Protein 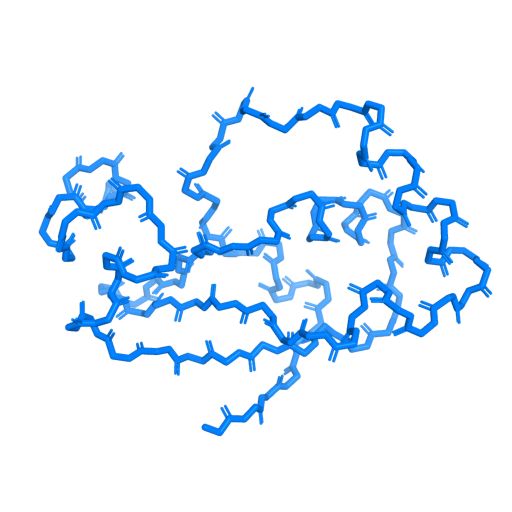AF-A0A1I0RH27-F1 (afdb_monomer)

Foldseek 3Di:
DKDWDFLVRLVQAAELCPPVDDPVLLVVLLVCVVVVNVVLQVDAFEWEDDPNHIYTLDSPSSSSSCNVNVPGDIRIHDYDDQCCSVVRHVDNGPVRSCVRPVD

Mean predicted aligned error: 3.65 Å

Secondary structure (DSSP, 8-state):
-EEEE-HHHHTTSEETTTT---HHHHHHHHHHHHTT-TTTTSSPEEEEEETTEEEE-S-HHHHHHHHHTT--S-EEEEEPPGGGGGGTSS-SSHHHHHHHH--

pLDDT: mean 91.1, std 6.43, range [62.16, 97.38]

Radius of gyration: 13.31 Å; Cα contacts (8 Å, |Δi|>4): 156; chains: 1; bounding box: 31×29×32 Å

Structure (mmCIF, N/CA/C/O backbone):
data_AF-A0A1I0RH27-F1
#
_entry.id   AF-A0A1I0RH27-F1
#
loop_
_atom_site.group_PDB
_atom_site.id
_atom_site.type_symbol
_atom_site.label_atom_id
_atom_site.label_alt_id
_atom_site.label_comp_id
_atom_site.label_asym_id
_atom_site.label_entity_id
_atom_site.label_seq_id
_atom_site.pdbx_PDB_ins_code
_atom_site.Cartn_x
_atom_site.Cartn_y
_atom_site.Cartn_z
_atom_site.occupancy
_atom_site.B_iso_or_equiv
_atom_site.auth_seq_id
_atom_site.auth_comp_id
_atom_site.auth_asym_id
_atom_site.auth_atom_id
_atom_site.pdbx_PDB_model_num
ATOM 1 N N . MET A 1 1 ? -3.789 -14.243 5.840 1.00 80.88 1 MET A N 1
ATOM 2 C CA . MET A 1 1 ? -3.532 -14.816 4.502 1.00 80.88 1 MET A CA 1
ATOM 3 C C . MET A 1 1 ? -3.055 -13.699 3.586 1.00 80.88 1 MET A C 1
ATOM 5 O O . MET A 1 1 ? -3.650 -12.623 3.630 1.00 80.88 1 MET A O 1
ATOM 9 N N . VAL A 1 2 ? -1.970 -13.924 2.841 1.00 91.44 2 VAL A N 1
ATOM 10 C CA . VAL A 1 2 ? -1.494 -12.992 1.805 1.00 91.44 2 VAL A CA 1
ATOM 11 C C . VAL A 1 2 ? -2.354 -13.179 0.556 1.00 91.44 2 VAL A C 1
ATOM 13 O O . VAL A 1 2 ? -2.755 -14.298 0.244 1.00 91.44 2 VAL A O 1
ATOM 16 N N . ARG A 1 3 ? -2.699 -12.077 -0.100 1.00 94.94 3 ARG A N 1
ATOM 17 C CA . ARG A 1 3 ? -3.505 -11.998 -1.319 1.00 94.94 3 ARG A CA 1
ATOM 18 C C . ARG A 1 3 ? -2.773 -11.117 -2.323 1.00 94.94 3 ARG A C 1
ATOM 20 O O . ARG A 1 3 ? -1.871 -10.380 -1.943 1.00 94.94 3 ARG A O 1
ATOM 27 N N . GLU A 1 4 ? -3.198 -11.153 -3.574 1.00 95.81 4 GLU A N 1
ATOM 28 C CA . GLU A 1 4 ? -2.635 -10.319 -4.633 1.00 95.81 4 GLU A CA 1
ATOM 29 C C . GLU A 1 4 ? -3.674 -9.327 -5.144 1.00 95.81 4 GLU A C 1
ATOM 31 O O . GLU A 1 4 ? -4.871 -9.629 -5.190 1.00 95.81 4 GLU A O 1
ATOM 36 N N . ALA A 1 5 ? -3.215 -8.125 -5.476 1.00 95.12 5 ALA A N 1
ATOM 37 C CA . ALA A 1 5 ? -4.011 -7.076 -6.087 1.00 95.12 5 ALA A CA 1
ATOM 38 C C . ALA A 1 5 ? -3.323 -6.563 -7.349 1.00 95.12 5 ALA A C 1
ATOM 40 O O . ALA A 1 5 ? -2.099 -6.471 -7.409 1.00 95.12 5 ALA A O 1
ATOM 41 N N . THR A 1 6 ? -4.119 -6.166 -8.332 1.00 95.12 6 THR A N 1
ATOM 42 C CA . THR A 1 6 ? -3.623 -5.373 -9.461 1.00 95.12 6 THR A CA 1
ATOM 43 C C . THR A 1 6 ? -3.363 -3.932 -9.024 1.00 95.12 6 THR A C 1
ATOM 45 O O . THR A 1 6 ? -3.964 -3.446 -8.059 1.00 95.12 6 THR A O 1
ATOM 48 N N . VAL A 1 7 ? -2.546 -3.196 -9.781 1.00 92.88 7 VAL A N 1
ATOM 49 C CA . VAL A 1 7 ? -2.402 -1.740 -9.599 1.00 92.88 7 VAL A CA 1
ATOM 50 C C . VAL A 1 7 ? -3.748 -1.024 -9.717 1.00 92.88 7 VAL A C 1
ATOM 52 O O . VAL A 1 7 ? -4.029 -0.125 -8.931 1.00 92.88 7 VAL A O 1
ATOM 55 N N . GLY A 1 8 ? -4.625 -1.461 -10.627 1.00 92.88 8 GLY A N 1
ATOM 56 C CA . GLY A 1 8 ? -5.975 -0.904 -10.760 1.00 92.88 8 GLY A CA 1
ATOM 57 C C . GLY A 1 8 ? -6.814 -1.049 -9.485 1.00 92.88 8 GLY A C 1
ATOM 58 O O . GLY A 1 8 ? -7.529 -0.126 -9.108 1.00 92.88 8 GLY A O 1
ATOM 59 N N . GLN A 1 9 ? -6.690 -2.175 -8.776 1.00 93.56 9 GLN A N 1
ATOM 60 C CA . GLN A 1 9 ? -7.324 -2.354 -7.468 1.00 93.56 9 GLN A CA 1
ATOM 61 C C . GLN A 1 9 ? -6.648 -1.506 -6.388 1.00 93.56 9 GLN A C 1
ATOM 63 O O . GLN A 1 9 ? -7.349 -0.839 -5.630 1.00 93.56 9 GLN A O 1
ATOM 68 N N . ALA A 1 10 ? -5.313 -1.509 -6.332 1.00 93.38 10 ALA A N 1
ATOM 69 C CA . ALA A 1 10 ? -4.546 -0.776 -5.326 1.00 93.38 10 ALA A CA 1
ATOM 70 C C . ALA A 1 10 ? -4.726 0.747 -5.427 1.00 93.38 10 ALA A C 1
ATOM 72 O O . ALA A 1 10 ? -4.745 1.429 -4.408 1.00 93.38 10 ALA A O 1
ATOM 73 N N . LYS A 1 11 ? -4.953 1.272 -6.637 1.00 92.56 11 LYS A N 1
ATOM 74 C CA . LYS A 1 11 ? -5.260 2.687 -6.894 1.00 92.56 11 LYS A CA 1
ATOM 75 C C . LYS A 1 11 ? -6.547 3.163 -6.210 1.00 92.56 11 LYS A C 1
ATOM 77 O O . LYS A 1 11 ? -6.689 4.350 -5.948 1.00 92.56 11 LYS A O 1
ATOM 82 N N . ASN A 1 12 ? -7.474 2.251 -5.916 1.00 93.94 12 ASN A N 1
ATOM 83 C CA . ASN A 1 12 ? -8.720 2.567 -5.213 1.00 93.94 12 ASN A CA 1
ATOM 84 C C . ASN A 1 12 ? -8.594 2.441 -3.685 1.00 93.94 12 ASN A C 1
ATOM 86 O O . ASN A 1 12 ? -9.589 2.580 -2.974 1.00 93.94 12 ASN A O 1
ATOM 90 N N . TRP A 1 13 ? -7.411 2.114 -3.161 1.00 94.94 13 TRP A N 1
ATOM 91 C CA . TRP A 1 13 ? -7.183 2.060 -1.721 1.00 94.94 13 TRP A CA 1
ATOM 92 C C . TRP A 1 13 ? -6.849 3.445 -1.177 1.00 94.94 13 TRP A C 1
ATOM 94 O O . TRP A 1 13 ? -6.234 4.273 -1.843 1.00 94.94 13 TRP A O 1
ATOM 104 N N . ILE A 1 14 ? -7.239 3.685 0.069 1.00 93.19 14 ILE A N 1
ATOM 105 C CA . ILE A 1 14 ? -7.027 4.962 0.738 1.00 93.19 14 ILE A CA 1
ATOM 106 C C . ILE A 1 14 ? -5.648 4.948 1.390 1.00 93.19 14 ILE A C 1
ATOM 108 O O . ILE A 1 14 ? -5.377 4.143 2.284 1.00 93.19 14 ILE A O 1
ATOM 112 N N . SER A 1 15 ? -4.778 5.851 0.945 1.00 91.50 15 SER A N 1
ATOM 113 C CA . SER A 1 15 ? -3.497 6.113 1.597 1.00 91.50 15 SER A CA 1
ATOM 114 C C . SER A 1 15 ? -3.738 6.802 2.941 1.00 91.50 15 SER A C 1
ATOM 116 O O . SER A 1 15 ? -4.407 7.828 2.999 1.00 91.50 15 SER A O 1
ATOM 118 N N . THR A 1 16 ? -3.196 6.255 4.029 1.00 89.00 16 THR A N 1
ATOM 119 C CA . THR A 1 16 ? -3.268 6.886 5.361 1.00 89.00 16 THR A CA 1
ATOM 120 C C . THR A 1 16 ? -2.096 7.829 5.645 1.00 89.00 16 THR A C 1
ATOM 122 O O . THR A 1 16 ? -1.954 8.317 6.760 1.00 89.00 16 THR A O 1
ATOM 125 N N . GLU A 1 17 ? -1.233 8.062 4.656 1.00 82.25 17 GLU A N 1
ATOM 126 C CA . GLU A 1 17 ? -0.066 8.946 4.743 1.00 82.25 17 GLU A CA 1
ATOM 127 C C . GLU A 1 17 ? -0.106 10.012 3.631 1.00 82.25 17 GLU A C 1
ATOM 129 O O . GLU A 1 17 ? 0.930 10.380 3.086 1.00 82.25 17 GLU A O 1
ATOM 134 N N . LEU A 1 18 ? -1.293 10.465 3.211 1.00 68.00 18 LEU A N 1
ATOM 135 C CA . LEU A 1 18 ? -1.447 11.377 2.067 1.00 68.00 18 LEU A CA 1
ATOM 136 C C . LEU A 1 18 ? -0.518 12.598 2.160 1.00 68.00 18 LEU A C 1
ATOM 138 O O . LEU A 1 18 ? -0.559 13.352 3.129 1.00 68.00 18 LEU A O 1
ATOM 142 N N . GLY A 1 19 ? 0.314 12.790 1.133 1.00 64.25 19 GLY A N 1
ATOM 143 C CA . GLY A 1 19 ? 1.229 13.932 1.030 1.00 64.25 19 GLY A CA 1
ATOM 144 C C . GLY A 1 19 ? 2.529 13.792 1.828 1.00 64.25 19 GLY A C 1
ATOM 145 O O . GLY A 1 19 ? 3.395 14.654 1.721 1.00 64.25 19 GLY A O 1
ATOM 146 N N . MET A 1 20 ? 2.708 12.699 2.574 1.00 72.94 20 MET A N 1
ATOM 147 C CA . MET A 1 20 ? 3.946 12.405 3.308 1.00 72.94 20 MET A CA 1
ATOM 148 C C . MET A 1 20 ? 4.946 11.598 2.471 1.00 72.94 20 MET A C 1
ATOM 150 O O . MET A 1 20 ? 6.073 11.337 2.904 1.00 72.94 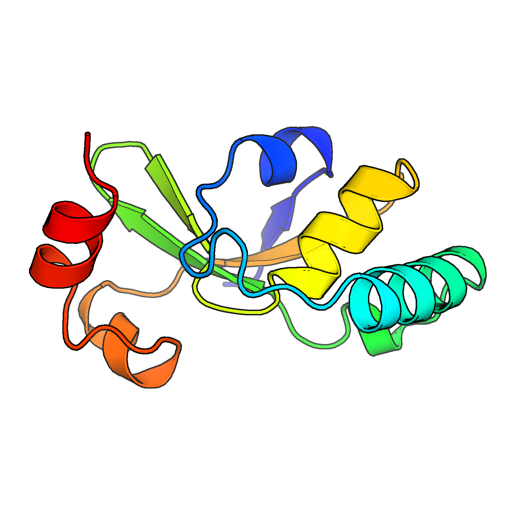20 MET A O 1
ATOM 154 N N . GLN A 1 21 ? 4.565 11.177 1.260 1.00 75.00 21 GLN A N 1
ATOM 155 C CA . GLN A 1 21 ? 5.443 10.387 0.412 1.00 75.00 21 GLN A CA 1
ATOM 156 C C . GLN A 1 21 ? 6.523 11.253 -0.249 1.00 75.00 21 GLN A C 1
ATOM 158 O O . GLN A 1 21 ? 6.241 12.155 -1.033 1.00 75.00 21 GLN A O 1
ATOM 163 N N . SER A 1 22 ? 7.790 10.923 0.006 1.00 86.44 22 SER A N 1
ATOM 164 C CA . SER A 1 22 ? 8.922 11.497 -0.720 1.00 86.44 22 SER A CA 1
ATOM 165 C C . SER A 1 22 ? 8.893 11.081 -2.192 1.00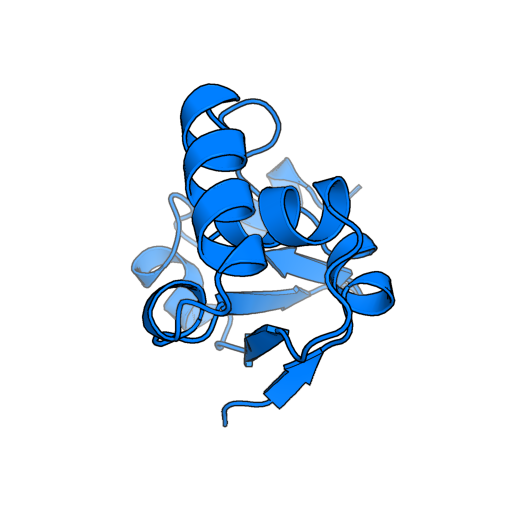 86.44 22 SER A C 1
ATOM 167 O O . SER A 1 22 ? 8.998 9.892 -2.503 1.00 86.44 22 SER A O 1
ATOM 169 N N . VAL A 1 23 ? 8.826 12.066 -3.095 1.00 88.94 23 VAL A N 1
ATOM 170 C CA . VAL A 1 23 ? 8.908 11.859 -4.554 1.00 88.94 23 VAL A CA 1
ATOM 171 C C . VAL A 1 23 ? 10.166 11.075 -4.926 1.00 88.94 23 VAL A C 1
ATOM 173 O O . VAL A 1 23 ? 10.090 10.122 -5.693 1.00 88.94 23 VAL A O 1
ATOM 176 N N . LYS A 1 24 ? 11.306 11.400 -4.302 1.00 92.38 24 LYS A N 1
ATOM 177 C CA . LYS A 1 24 ? 12.567 10.683 -4.522 1.00 92.38 24 LYS A CA 1
ATOM 178 C C . LYS A 1 24 ? 12.448 9.196 -4.178 1.00 92.38 24 LYS A C 1
ATOM 180 O O . LYS A 1 24 ? 12.903 8.356 -4.940 1.00 92.38 24 LYS A O 1
ATOM 185 N N . ALA A 1 25 ? 11.816 8.864 -3.051 1.00 92.56 25 ALA A N 1
ATOM 186 C CA . ALA A 1 25 ? 11.642 7.470 -2.646 1.00 92.56 25 ALA A CA 1
ATOM 187 C C . ALA A 1 25 ? 10.707 6.709 -3.600 1.00 92.56 25 ALA A C 1
ATOM 189 O O . ALA A 1 25 ? 10.962 5.545 -3.905 1.00 92.56 25 ALA A O 1
ATOM 190 N N . ILE A 1 26 ? 9.654 7.368 -4.095 1.00 93.38 26 ILE A N 1
ATOM 191 C CA . ILE A 1 26 ? 8.767 6.811 -5.125 1.00 93.38 26 ILE A CA 1
ATOM 192 C C . ILE A 1 26 ? 9.565 6.512 -6.399 1.00 93.38 26 ILE A C 1
ATOM 194 O O . ILE A 1 26 ? 9.456 5.410 -6.932 1.00 93.38 26 ILE A O 1
ATOM 198 N N . ASP A 1 27 ? 10.391 7.451 -6.860 1.00 95.12 27 ASP A N 1
ATOM 199 C CA . ASP A 1 27 ? 11.198 7.292 -8.076 1.00 95.12 27 ASP A CA 1
ATOM 200 C C . ASP A 1 27 ? 12.247 6.188 -7.940 1.00 95.12 27 ASP A C 1
ATOM 202 O O . ASP A 1 27 ? 12.388 5.350 -8.834 1.00 95.12 27 ASP A O 1
ATOM 206 N N . ASP A 1 28 ? 12.923 6.123 -6.793 1.00 95.62 28 ASP A N 1
ATOM 207 C CA . ASP A 1 28 ? 13.887 5.067 -6.493 1.00 95.62 28 ASP A CA 1
ATOM 208 C C . ASP A 1 28 ? 13.212 3.683 -6.502 1.00 95.62 28 ASP A C 1
ATOM 210 O O . ASP A 1 28 ? 13.760 2.719 -7.045 1.00 95.62 28 ASP A O 1
ATOM 214 N N . ILE A 1 29 ? 12.007 3.563 -5.930 1.00 96.19 29 ILE A N 1
ATOM 215 C CA . ILE A 1 29 ? 11.242 2.308 -5.941 1.00 96.19 29 ILE A CA 1
ATOM 216 C C . ILE A 1 29 ? 10.740 1.979 -7.352 1.00 96.19 29 ILE A C 1
ATOM 218 O O . ILE A 1 29 ? 10.841 0.825 -7.767 1.00 96.19 29 ILE A O 1
ATOM 222 N N . ALA A 1 30 ? 10.255 2.959 -8.114 1.00 95.12 30 ALA A N 1
ATOM 223 C CA . ALA A 1 30 ? 9.817 2.752 -9.493 1.00 95.12 30 ALA A CA 1
ATOM 224 C C . ALA A 1 30 ? 10.974 2.252 -10.375 1.00 95.12 30 ALA A C 1
ATOM 226 O O . ALA A 1 30 ? 10.810 1.310 -11.150 1.00 95.12 30 ALA A O 1
ATOM 227 N N . GLY A 1 31 ? 12.180 2.799 -10.192 1.00 95.81 31 GLY A N 1
ATOM 228 C CA . GLY A 1 31 ? 13.387 2.321 -10.867 1.00 95.81 31 GLY A CA 1
ATOM 229 C C . GLY A 1 31 ? 13.761 0.878 -10.507 1.00 95.81 31 GLY A C 1
ATOM 230 O O . GLY A 1 31 ? 14.260 0.143 -11.359 1.00 95.81 31 GLY A O 1
ATOM 231 N N . LYS A 1 32 ? 13.503 0.442 -9.267 1.00 95.88 32 LYS A N 1
ATOM 232 C CA . LYS A 1 32 ? 13.685 -0.959 -8.843 1.00 95.88 32 LYS A CA 1
ATOM 233 C C . LYS A 1 32 ? 12.634 -1.881 -9.453 1.00 95.88 32 LYS A C 1
ATOM 235 O O . LYS A 1 32 ? 12.979 -2.943 -9.965 1.00 95.88 32 LYS A O 1
ATOM 240 N N . LEU A 1 33 ? 11.373 -1.457 -9.467 1.00 94.62 33 LEU A N 1
ATOM 241 C CA . LEU A 1 33 ? 10.288 -2.194 -10.114 1.00 94.62 33 LEU A CA 1
ATOM 242 C C . LEU A 1 33 ? 10.536 -2.378 -11.616 1.00 94.62 33 LEU A C 1
ATOM 244 O O . LEU A 1 33 ? 10.348 -3.477 -12.124 1.00 94.62 33 LEU A O 1
ATOM 248 N N . ALA A 1 34 ? 11.047 -1.358 -12.312 1.00 92.94 34 ALA A N 1
ATOM 249 C CA . ALA A 1 34 ? 11.410 -1.451 -13.731 1.00 92.94 34 ALA A CA 1
ATOM 250 C C . ALA A 1 34 ? 12.518 -2.484 -14.009 1.00 92.94 34 ALA A C 1
ATOM 252 O O . ALA A 1 34 ? 12.628 -3.003 -15.117 1.00 92.94 34 ALA A O 1
ATOM 253 N N . LYS A 1 35 ? 13.331 -2.807 -12.997 1.00 94.06 35 LYS A N 1
ATOM 254 C CA . LYS A 1 35 ? 14.366 -3.849 -13.048 1.00 94.06 35 LYS A CA 1
ATOM 255 C C . LYS A 1 35 ? 13.868 -5.209 -12.547 1.00 94.06 35 LYS A C 1
ATOM 257 O O . LYS A 1 35 ? 14.679 -6.117 -12.394 1.00 94.06 35 LYS A O 1
ATOM 262 N N . ASN A 1 36 ? 12.566 -5.348 -12.283 1.00 89.81 36 ASN A N 1
ATOM 263 C CA . ASN A 1 36 ? 11.952 -6.527 -11.671 1.00 89.81 36 ASN A CA 1
ATOM 264 C C . ASN A 1 36 ? 12.618 -6.932 -10.346 1.00 89.81 36 ASN A C 1
ATOM 266 O O . ASN A 1 36 ? 12.778 -8.118 -10.063 1.00 89.81 36 ASN A O 1
ATOM 270 N N . ASP A 1 37 ? 13.027 -5.951 -9.537 1.00 92.38 37 ASP A N 1
ATOM 271 C CA . ASP A 1 37 ? 13.638 -6.207 -8.234 1.00 92.38 37 ASP A CA 1
ATOM 272 C C . ASP A 1 37 ? 12.627 -6.907 -7.294 1.00 92.38 37 ASP A C 1
ATOM 274 O O . ASP A 1 37 ? 11.628 -6.291 -6.892 1.00 92.38 37 ASP A O 1
ATOM 278 N N . PRO A 1 38 ? 12.870 -8.173 -6.900 1.00 86.56 38 PRO A N 1
ATOM 279 C CA . PRO A 1 38 ? 11.930 -8.939 -6.086 1.00 86.56 38 PRO A CA 1
ATOM 280 C C . PRO A 1 38 ? 11.804 -8.391 -4.658 1.00 86.56 38 PRO A C 1
ATOM 282 O O . PRO A 1 38 ? 10.840 -8.700 -3.954 1.00 86.56 38 PRO A O 1
ATOM 285 N N . PHE A 1 39 ? 12.746 -7.560 -4.201 1.00 91.62 39 PHE A N 1
ATOM 286 C CA . PHE A 1 39 ? 12.735 -7.042 -2.839 1.00 91.62 39 PHE A CA 1
ATOM 287 C C . PHE A 1 39 ? 11.652 -5.992 -2.609 1.00 91.62 39 PHE A C 1
ATOM 289 O O . PHE A 1 39 ? 11.176 -5.881 -1.475 1.00 91.62 39 PHE A O 1
ATOM 296 N N . VAL A 1 40 ? 11.200 -5.280 -3.650 1.00 92.75 40 VAL A N 1
ATOM 297 C CA . VAL A 1 40 ? 10.180 -4.221 -3.519 1.00 92.75 40 VAL A CA 1
ATOM 298 C C . VAL A 1 40 ? 8.900 -4.761 -2.872 1.00 92.75 40 VAL A C 1
ATOM 300 O O . VAL A 1 40 ? 8.337 -4.139 -1.966 1.00 92.75 40 VAL A O 1
ATOM 303 N N . PHE A 1 41 ? 8.488 -5.961 -3.274 1.00 93.44 41 PHE A N 1
ATOM 304 C CA . PHE A 1 41 ? 7.291 -6.632 -2.774 1.00 93.44 41 PHE A CA 1
ATOM 305 C C . PHE A 1 41 ? 7.588 -7.928 -2.006 1.00 93.44 41 PHE A C 1
ATOM 307 O O . PHE A 1 41 ? 6.690 -8.733 -1.780 1.00 93.44 41 PHE A O 1
ATOM 314 N N . SER A 1 42 ? 8.821 -8.095 -1.513 1.00 92.06 42 SER A N 1
ATOM 315 C CA . SER A 1 42 ? 9.205 -9.229 -0.652 1.00 92.06 42 SER A CA 1
ATOM 316 C C . SER A 1 42 ? 8.381 -9.326 0.639 1.00 92.06 42 SER A C 1
ATOM 318 O O . SER A 1 42 ? 8.216 -10.409 1.199 1.00 92.06 42 SER A O 1
ATOM 320 N N . GLN A 1 43 ? 7.836 -8.198 1.104 1.00 93.06 43 GLN A N 1
ATOM 321 C CA . GLN A 1 43 ? 6.877 -8.144 2.202 1.00 93.06 43 GLN A CA 1
ATOM 322 C C . GLN A 1 43 ? 5.529 -7.602 1.721 1.00 93.06 43 GLN A C 1
ATOM 324 O O . GLN A 1 43 ? 5.502 -6.540 1.084 1.00 93.06 43 GLN A O 1
ATOM 329 N N . PRO A 1 44 ? 4.410 -8.254 2.088 1.00 95.50 44 PRO A N 1
ATOM 330 C CA . PRO A 1 44 ? 3.089 -7.826 1.660 1.00 95.50 44 PRO A CA 1
ATOM 331 C C . PRO A 1 44 ? 2.720 -6.467 2.259 1.00 95.50 44 PRO A C 1
ATOM 333 O O . PRO A 1 44 ? 3.036 -6.169 3.417 1.00 95.50 44 PRO A O 1
ATOM 336 N N . ILE A 1 45 ? 1.979 -5.676 1.488 1.00 96.38 45 ILE A N 1
ATOM 337 C CA . ILE A 1 45 ? 1.349 -4.444 1.958 1.00 96.38 45 ILE A CA 1
ATOM 338 C C . ILE A 1 45 ? 0.306 -4.772 3.027 1.00 96.38 45 ILE A C 1
ATOM 340 O O . ILE A 1 45 ? -0.545 -5.638 2.837 1.00 96.38 45 ILE A O 1
ATOM 344 N N . LYS A 1 46 ? 0.348 -4.092 4.166 1.00 96.44 46 LYS A N 1
ATOM 345 C CA . LYS A 1 46 ? -0.644 -4.237 5.229 1.00 96.44 46 LYS A CA 1
ATOM 346 C C . LYS A 1 46 ? -1.792 -3.285 4.956 1.00 96.44 46 LYS A C 1
ATOM 348 O O . LYS A 1 46 ? -1.585 -2.089 4.766 1.00 96.44 46 LYS A O 1
ATOM 353 N N . VAL A 1 47 ? -3.000 -3.830 4.960 1.00 96.75 47 VAL A N 1
ATOM 354 C CA . VAL A 1 47 ? -4.228 -3.057 4.783 1.00 96.75 47 VAL A CA 1
ATOM 355 C C . VAL A 1 47 ? -5.237 -3.419 5.858 1.00 96.75 47 VAL A C 1
ATOM 357 O O . VAL A 1 47 ? -5.253 -4.548 6.356 1.00 96.75 47 VAL A O 1
ATOM 360 N N . VAL A 1 48 ? -6.136 -2.494 6.162 1.00 95.88 48 VAL A N 1
ATOM 361 C CA . VAL A 1 48 ? -7.348 -2.774 6.935 1.00 95.88 48 VAL A CA 1
ATOM 362 C C . VAL A 1 48 ? -8.574 -2.455 6.091 1.00 95.88 48 VAL A C 1
ATOM 364 O O . VAL A 1 48 ? -8.536 -1.579 5.230 1.00 95.88 48 VAL A O 1
ATOM 367 N N . GLN A 1 49 ? -9.657 -3.199 6.304 1.00 95.06 49 GLN A N 1
ATOM 368 C CA . GLN A 1 49 ? -10.950 -2.874 5.715 1.00 95.06 49 GLN A CA 1
ATOM 369 C C . GLN A 1 49 ? -11.914 -2.387 6.780 1.00 95.06 49 GLN A C 1
ATOM 371 O O . GLN A 1 49 ? -12.065 -3.034 7.815 1.00 95.06 49 GLN A O 1
AT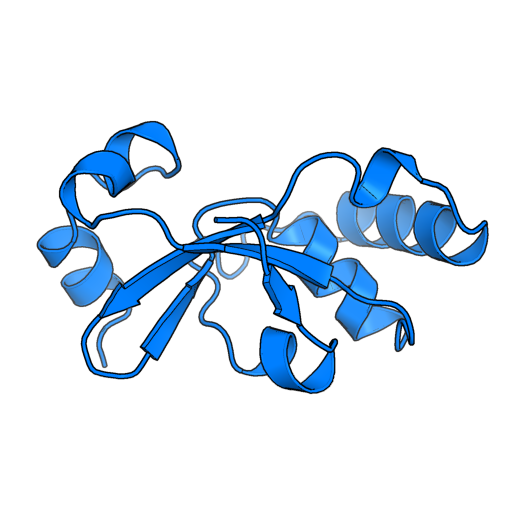OM 376 N N . ALA A 1 50 ? -12.575 -1.278 6.486 1.00 92.38 50 ALA A N 1
ATOM 377 C CA . ALA A 1 50 ? -13.637 -0.708 7.294 1.00 92.38 50 ALA A CA 1
ATOM 378 C C . ALA A 1 50 ? -14.573 0.084 6.380 1.00 92.38 50 ALA A C 1
ATOM 380 O O . ALA A 1 50 ? -14.123 0.645 5.385 1.00 92.38 50 ALA A O 1
ATOM 381 N N . GLU A 1 51 ? -15.871 0.076 6.685 1.00 90.50 51 GLU A N 1
ATOM 382 C CA . GLU A 1 51 ? -16.885 0.847 5.940 1.00 90.50 51 GLU A CA 1
ATOM 383 C C . GLU A 1 51 ? -16.866 0.600 4.416 1.00 90.50 51 GLU A C 1
ATOM 385 O O . GLU A 1 51 ? -17.033 1.507 3.608 1.00 90.50 51 GLU A O 1
ATOM 390 N N . GLY A 1 52 ? -16.591 -0.643 3.999 1.00 90.81 52 GLY A N 1
ATOM 391 C CA . GLY A 1 52 ? -16.483 -1.016 2.580 1.00 90.81 52 GLY A CA 1
ATOM 392 C C . GLY A 1 52 ? -15.225 -0.500 1.865 1.00 90.81 52 GLY A C 1
ATOM 393 O O . GLY A 1 52 ? -14.982 -0.863 0.715 1.00 90.81 52 GLY A O 1
ATOM 394 N N . LYS A 1 53 ? -14.389 0.287 2.545 1.00 94.19 53 LYS A N 1
ATOM 395 C CA . LYS A 1 53 ? -13.139 0.858 2.037 1.00 94.19 53 LYS A CA 1
ATOM 396 C C . LYS A 1 53 ? -11.940 0.006 2.460 1.00 94.19 53 LYS A C 1
ATOM 398 O O . LYS A 1 53 ? -11.994 -0.770 3.417 1.00 94.19 53 LYS A O 1
ATOM 403 N N . THR A 1 54 ? -10.840 0.133 1.718 1.00 95.94 54 THR A N 1
ATOM 404 C CA . THR A 1 54 ? -9.550 -0.498 2.043 1.00 95.9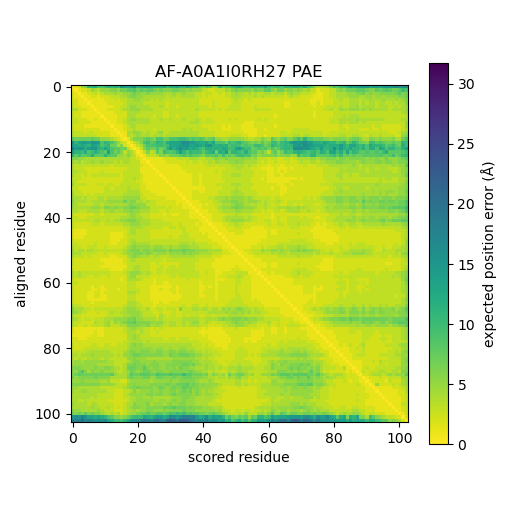4 54 THR A CA 1
ATOM 405 C C . THR A 1 54 ? -8.526 0.595 2.305 1.00 95.94 54 THR A C 1
ATOM 407 O O . THR A 1 54 ? -8.288 1.422 1.430 1.00 95.94 54 THR A O 1
ATOM 410 N N . PHE A 1 55 ? -7.927 0.589 3.492 1.00 95.38 55 PHE A N 1
ATOM 411 C CA . PHE A 1 55 ? -6.951 1.580 3.936 1.00 95.38 55 PHE A CA 1
ATOM 412 C C . PHE A 1 55 ? -5.557 0.958 3.966 1.00 95.38 55 PHE A C 1
ATOM 414 O O . PHE A 1 55 ? -5.367 -0.124 4.530 1.00 95.38 55 PHE A O 1
ATOM 421 N N . ILE A 1 56 ? -4.591 1.638 3.358 1.00 95.12 56 ILE A N 1
ATOM 422 C CA . ILE A 1 56 ? -3.183 1.245 3.324 1.00 95.12 56 ILE A CA 1
ATOM 423 C C . ILE A 1 56 ? -2.560 1.635 4.654 1.00 95.12 56 ILE A C 1
ATOM 425 O O . ILE A 1 56 ? -2.536 2.813 4.977 1.00 95.12 56 ILE A O 1
ATOM 429 N N . LEU A 1 57 ? -2.027 0.671 5.398 1.00 93.75 57 LEU A N 1
ATOM 430 C CA . LEU A 1 57 ? -1.357 0.938 6.672 1.00 93.75 57 LEU A CA 1
ATOM 431 C C . LEU A 1 57 ? 0.152 1.088 6.509 1.00 93.75 57 LEU A C 1
ATOM 433 O O . LEU A 1 57 ? 0.772 1.826 7.261 1.00 93.75 57 LEU A O 1
ATOM 437 N N . ASN A 1 58 ? 0.743 0.416 5.517 1.00 92.19 58 ASN A N 1
ATOM 438 C CA . ASN A 1 58 ? 2.161 0.559 5.211 1.00 92.19 58 ASN A CA 1
ATOM 439 C C . ASN A 1 58 ? 2.450 0.477 3.709 1.00 92.19 58 ASN A C 1
ATOM 441 O O . ASN A 1 58 ? 1.622 0.050 2.912 1.00 92.19 58 ASN A O 1
ATOM 445 N N . GLY A 1 59 ? 3.682 0.818 3.328 1.00 91.56 59 GLY A N 1
ATOM 446 C CA . GLY A 1 59 ? 4.152 0.636 1.957 1.00 91.56 59 GLY A CA 1
ATOM 447 C C . GLY A 1 59 ? 3.513 1.581 0.942 1.00 91.56 59 GLY A C 1
ATOM 448 O O . GLY A 1 59 ? 3.475 1.247 -0.240 1.00 91.56 59 GLY A O 1
ATOM 449 N N . HIS A 1 60 ? 3.071 2.761 1.378 1.00 93.38 60 HIS A N 1
ATOM 450 C CA . HIS A 1 60 ? 2.470 3.785 0.526 1.00 93.38 60 HIS A CA 1
ATOM 451 C C . HIS A 1 60 ? 3.387 4.166 -0.643 1.00 93.38 60 HIS A C 1
ATOM 453 O O . HIS A 1 60 ? 2.933 4.132 -1.780 1.00 93.38 60 HIS A O 1
ATOM 459 N N . HIS A 1 61 ? 4.697 4.377 -0.427 1.00 94.12 61 HIS A N 1
ATOM 460 C CA . HIS A 1 61 ? 5.637 4.646 -1.536 1.00 94.12 61 HIS A CA 1
ATOM 461 C C . HIS A 1 61 ? 5.695 3.520 -2.570 1.00 94.12 61 HIS A C 1
ATOM 463 O O . HIS A 1 61 ? 5.918 3.790 -3.744 1.00 94.12 61 HIS A O 1
ATOM 469 N N . ARG A 1 62 ? 5.505 2.261 -2.153 1.00 94.75 62 ARG A N 1
ATOM 470 C CA . ARG A 1 62 ? 5.539 1.105 -3.063 1.00 94.75 62 ARG A CA 1
ATOM 471 C C . ARG A 1 62 ? 4.301 1.063 -3.950 1.00 94.75 62 ARG A C 1
ATOM 473 O O . ARG A 1 62 ? 4.422 0.774 -5.135 1.00 94.75 62 ARG A O 1
ATOM 480 N N . ILE A 1 63 ? 3.135 1.380 -3.388 1.00 94.81 63 ILE A N 1
ATOM 481 C CA . ILE A 1 63 ? 1.890 1.501 -4.154 1.00 94.81 63 ILE A CA 1
ATOM 482 C C . ILE A 1 63 ? 1.970 2.695 -5.107 1.00 94.81 63 ILE A C 1
ATOM 484 O O . ILE A 1 63 ? 1.716 2.522 -6.295 1.00 94.81 63 ILE A O 1
ATOM 488 N N . GLU A 1 64 ? 2.395 3.866 -4.628 1.00 94.44 64 GLU A N 1
ATOM 489 C CA . GLU A 1 64 ? 2.554 5.058 -5.470 1.00 94.44 64 GLU A CA 1
ATOM 490 C C . GLU A 1 64 ? 3.551 4.825 -6.612 1.00 94.44 64 GLU A C 1
ATOM 492 O O . GLU A 1 64 ? 3.277 5.180 -7.756 1.00 94.44 64 GLU A O 1
ATOM 497 N N . ALA A 1 65 ? 4.678 4.159 -6.341 1.00 95.00 65 ALA A N 1
ATOM 498 C CA . ALA A 1 65 ? 5.646 3.793 -7.372 1.00 95.00 65 ALA A CA 1
ATOM 499 C C . ALA A 1 65 ? 5.042 2.850 -8.419 1.00 95.00 65 ALA A C 1
ATOM 501 O O . ALA A 1 65 ? 5.204 3.088 -9.616 1.00 95.00 65 ALA A O 1
ATOM 502 N N . ALA A 1 66 ? 4.304 1.824 -7.982 1.00 95.19 66 ALA A N 1
ATOM 503 C CA . ALA A 1 66 ? 3.631 0.884 -8.873 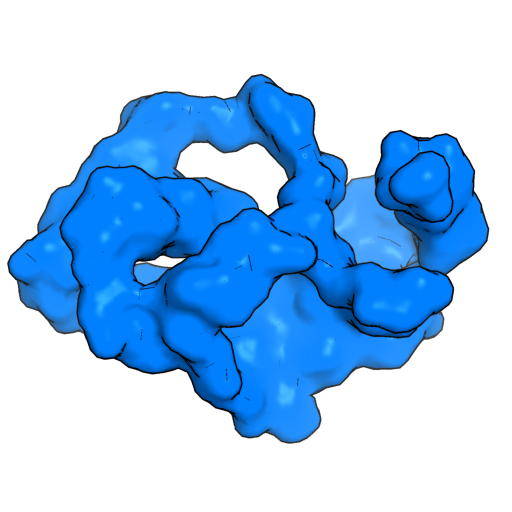1.00 95.19 66 ALA A CA 1
ATOM 504 C C . ALA A 1 66 ? 2.557 1.568 -9.739 1.00 95.19 66 ALA A C 1
ATOM 506 O O . ALA A 1 66 ? 2.471 1.292 -10.935 1.00 95.19 66 ALA A O 1
ATOM 507 N N . ILE A 1 67 ? 1.783 2.499 -9.167 1.00 93.81 67 ILE A N 1
ATOM 508 C CA . ILE A 1 67 ? 0.804 3.317 -9.900 1.00 93.81 67 ILE A CA 1
ATOM 509 C C . ILE A 1 67 ? 1.511 4.209 -10.921 1.00 93.81 67 ILE A C 1
ATOM 511 O O . ILE A 1 67 ? 1.123 4.220 -12.089 1.00 93.81 67 ILE A O 1
ATOM 515 N N . LYS A 1 68 ? 2.555 4.932 -10.499 1.00 93.00 68 LYS A N 1
ATOM 516 C CA . LYS A 1 68 ? 3.284 5.898 -11.331 1.00 93.00 68 LYS A CA 1
ATOM 517 C C . LYS A 1 68 ? 3.834 5.276 -12.610 1.00 93.00 68 LYS A C 1
ATOM 519 O O . LYS A 1 68 ? 3.769 5.902 -13.662 1.00 93.00 68 LYS A O 1
ATOM 524 N N . MET A 1 69 ? 4.386 4.070 -12.521 1.00 92.81 69 MET A N 1
ATOM 525 C CA . MET A 1 69 ? 5.002 3.404 -13.670 1.00 92.81 69 MET A CA 1
ATOM 526 C C . MET A 1 69 ? 4.055 2.483 -14.448 1.00 92.81 69 MET A C 1
ATOM 528 O O . MET A 1 69 ? 4.489 1.874 -15.419 1.00 92.81 69 MET A O 1
ATOM 532 N N . GLY A 1 70 ? 2.801 2.329 -14.007 1.00 91.25 70 GLY A N 1
ATOM 533 C CA . GLY A 1 70 ? 1.871 1.367 -14.602 1.00 91.25 70 GLY A CA 1
ATOM 534 C C . GLY A 1 70 ? 2.325 -0.085 -14.433 1.00 91.25 70 GLY A C 1
ATOM 535 O O . GLY A 1 70 ? 2.273 -0.854 -15.384 1.00 91.25 70 GLY A O 1
ATOM 536 N N . TYR A 1 71 ? 2.811 -0.456 -13.244 1.00 93.06 71 TYR A N 1
ATOM 537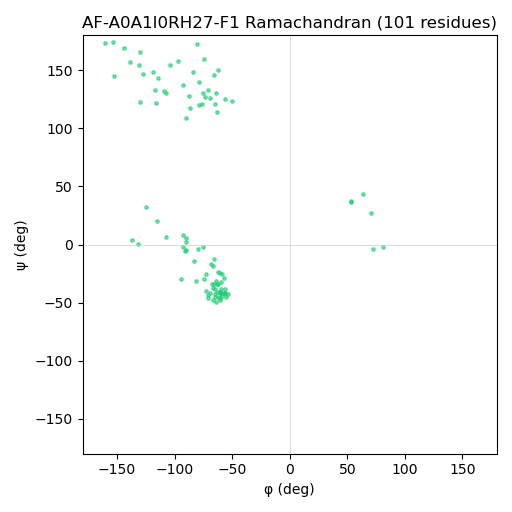 C CA . TYR A 1 71 ? 3.311 -1.805 -12.970 1.00 93.06 71 TYR A CA 1
ATOM 538 C C . TYR A 1 71 ? 2.242 -2.873 -13.262 1.00 93.06 71 TYR A C 1
ATOM 540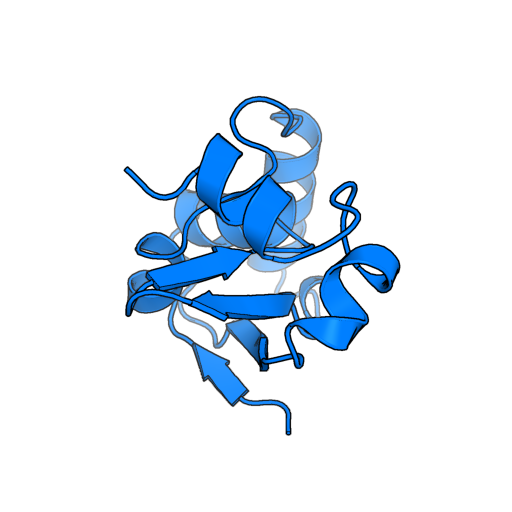 O O . TYR A 1 71 ? 1.138 -2.827 -12.723 1.00 93.06 71 TYR A O 1
ATOM 548 N N . GLU A 1 72 ? 2.576 -3.850 -14.104 1.00 89.88 72 GLU A N 1
ATOM 549 C CA . GLU A 1 72 ? 1.632 -4.893 -14.539 1.00 89.88 72 GLU A CA 1
ATOM 550 C C . GLU A 1 72 ? 1.653 -6.147 -13.649 1.00 89.88 72 GLU A C 1
ATOM 552 O O . GLU A 1 72 ? 0.837 -7.050 -13.825 1.00 89.88 72 GLU A O 1
ATOM 557 N N . GLY A 1 73 ? 2.572 -6.217 -12.681 1.00 88.00 73 GLY A N 1
ATOM 558 C CA . GLY A 1 73 ? 2.666 -7.347 -11.761 1.00 88.00 73 GLY A CA 1
ATOM 559 C C . GLY A 1 73 ? 1.668 -7.296 -10.599 1.00 88.00 73 GLY A C 1
ATOM 560 O O . GLY A 1 73 ? 0.975 -6.304 -10.354 1.00 88.00 73 GLY A O 1
ATOM 561 N N . SER A 1 74 ? 1.631 -8.390 -9.840 1.00 91.56 74 SER A N 1
ATOM 562 C CA . SER A 1 74 ? 0.812 -8.519 -8.634 1.00 91.56 74 SER A CA 1
ATOM 563 C C . SER A 1 74 ? 1.412 -7.747 -7.457 1.00 91.56 74 SER A C 1
ATOM 565 O O . SER A 1 74 ? 2.577 -7.926 -7.108 1.00 91.56 74 SER A O 1
ATOM 567 N N . ILE A 1 75 ? 0.594 -6.940 -6.779 1.00 95.50 75 ILE A N 1
ATOM 568 C CA . ILE A 1 75 ? 0.930 -6.327 -5.490 1.00 95.50 75 ILE A CA 1
ATOM 569 C C . ILE A 1 75 ? 0.468 -7.274 -4.374 1.00 95.50 75 ILE A C 1
ATOM 571 O O . ILE A 1 75 ? -0.742 -7.397 -4.139 1.00 95.50 75 ILE A O 1
ATOM 575 N N . PRO A 1 76 ? 1.385 -7.940 -3.650 1.00 96.69 76 PRO A N 1
ATOM 576 C CA . PRO A 1 76 ? 1.012 -8.767 -2.519 1.00 96.69 76 PRO A CA 1
ATOM 577 C C . PRO A 1 76 ? 0.563 -7.883 -1.356 1.00 96.69 76 PRO A C 1
ATOM 579 O O . PRO A 1 76 ? 1.236 -6.926 -0.966 1.00 96.69 76 PRO A O 1
ATOM 582 N N . TYR A 1 77 ? -0.564 -8.231 -0.751 1.00 97.38 77 TYR A N 1
ATOM 583 C CA . TYR A 1 77 ? -1.110 -7.549 0.409 1.00 97.38 77 TYR A CA 1
ATOM 584 C C . TYR A 1 77 ? -1.664 -8.535 1.435 1.00 97.38 77 TYR A C 1
ATOM 586 O O . TYR A 1 77 ? -2.026 -9.673 1.141 1.00 97.38 77 TYR A O 1
ATOM 594 N N . GLN A 1 78 ? -1.750 -8.090 2.678 1.00 97.12 78 GLN A N 1
ATOM 595 C CA . GLN A 1 78 ? -2.360 -8.815 3.772 1.00 97.12 78 GLN A CA 1
ATOM 596 C C . GLN A 1 78 ? -3.345 -7.895 4.475 1.00 97.12 78 GLN A C 1
ATOM 598 O O . GLN A 1 78 ? -2.976 -6.849 5.011 1.00 97.12 78 GLN A O 1
ATOM 603 N N . ARG A 1 79 ? -4.599 -8.341 4.532 1.00 96.12 79 ARG A N 1
ATOM 604 C CA . ARG A 1 79 ? -5.593 -7.723 5.401 1.00 96.12 79 ARG A CA 1
ATOM 605 C C . ARG A 1 79 ? -5.298 -8.102 6.846 1.00 96.12 79 ARG A C 1
ATOM 607 O O . ARG A 1 79 ? -5.196 -9.293 7.153 1.00 96.12 79 ARG A O 1
ATOM 614 N N . ILE A 1 80 ? -5.186 -7.103 7.707 1.00 95.00 80 ILE A N 1
ATOM 615 C CA . ILE A 1 80 ? -5.042 -7.299 9.146 1.00 95.00 80 ILE A CA 1
ATOM 616 C C . ILE A 1 80 ? -6.361 -6.997 9.874 1.00 95.00 80 ILE A C 1
ATOM 618 O O . ILE A 1 80 ? -7.182 -6.225 9.365 1.00 95.00 80 ILE A O 1
ATOM 622 N N . PRO A 1 81 ? -6.588 -7.591 11.056 1.00 93.88 81 PRO A N 1
ATOM 623 C CA . PRO A 1 81 ? -7.675 -7.191 11.939 1.00 93.88 81 PRO A CA 1
ATOM 624 C C . PRO A 1 81 ? -7.520 -5.741 12.415 1.00 93.88 81 PRO A C 1
ATOM 626 O O . PRO A 1 81 ? -6.405 -5.266 12.627 1.00 93.88 81 PRO A O 1
ATOM 629 N N . ALA A 1 82 ? -8.642 -5.068 12.678 1.00 90.94 82 ALA A N 1
ATOM 630 C CA . ALA A 1 82 ? -8.656 -3.703 13.213 1.00 90.94 82 ALA A CA 1
ATOM 631 C C . ALA A 1 82 ? -7.900 -3.564 14.551 1.00 90.94 82 ALA A C 1
ATOM 633 O O . ALA A 1 82 ? -7.315 -2.520 14.829 1.00 90.94 82 ALA A O 1
ATOM 634 N N . SER A 1 83 ? -7.850 -4.633 15.352 1.00 90.62 83 SER A N 1
ATOM 635 C CA . SER A 1 83 ? -7.096 -4.686 16.611 1.00 90.62 83 SER A CA 1
ATOM 636 C C . SER A 1 83 ? -5.574 -4.590 16.440 1.00 90.62 83 SER A C 1
ATOM 638 O O . SER A 1 83 ? -4.872 -4.398 17.426 1.00 90.62 83 SER A O 1
ATOM 640 N N . GLN A 1 84 ? -5.054 -4.718 15.216 1.00 92.25 84 GLN A N 1
ATOM 641 C CA . GLN A 1 84 ? -3.620 -4.673 14.913 1.00 92.25 84 GLN A CA 1
ATOM 642 C C . GLN A 1 84 ? -3.187 -3.382 14.199 1.00 92.25 84 GLN A C 1
ATOM 644 O O . GLN A 1 84 ? -2.032 -3.268 13.799 1.00 92.25 84 GLN A O 1
ATOM 649 N N . ILE A 1 85 ? -4.076 -2.396 14.035 1.00 89.50 85 ILE A N 1
ATOM 650 C CA . ILE A 1 85 ? -3.770 -1.140 13.321 1.00 89.50 85 ILE A CA 1
ATOM 651 C C . ILE A 1 85 ? -2.576 -0.401 13.940 1.00 89.50 85 ILE A C 1
ATOM 653 O O . ILE A 1 85 ? -1.695 0.047 13.205 1.00 89.50 85 ILE A O 1
ATOM 657 N N . SER A 1 86 ? -2.497 -0.351 15.271 1.00 88.62 86 SER A N 1
ATOM 658 C CA . SER A 1 86 ? -1.420 0.327 16.007 1.00 88.62 86 SER A CA 1
ATOM 659 C C . SER A 1 86 ? -0.043 -0.311 15.844 1.00 88.62 86 SER A C 1
ATOM 661 O O . SER A 1 86 ? 0.970 0.332 16.087 1.00 88.62 86 SER A O 1
ATOM 663 N N . GLN A 1 87 ? 0.021 -1.569 15.402 1.00 87.75 87 GLN A N 1
ATOM 664 C CA . GLN A 1 87 ? 1.286 -2.263 15.142 1.00 87.75 87 GLN A CA 1
ATOM 665 C C . GLN A 1 87 ? 1.855 -1.935 13.757 1.00 87.75 87 GLN A C 1
ATOM 667 O O . GLN A 1 87 ? 3.001 -2.266 13.454 1.00 87.75 87 GLN A O 1
ATOM 672 N N . HIS A 1 88 ? 1.039 -1.340 12.887 1.00 84.94 88 HIS A N 1
ATOM 673 C CA . HIS A 1 88 ? 1.335 -1.209 11.465 1.00 84.94 88 HIS A CA 1
ATOM 674 C C . HIS A 1 88 ? 1.127 0.201 10.920 1.00 84.94 88 HIS A C 1
ATOM 676 O O . HIS A 1 88 ? 1.341 0.400 9.730 1.00 84.94 88 HIS A O 1
ATOM 682 N N . SER A 1 89 ? 0.715 1.153 11.755 1.00 84.50 89 SER A N 1
ATOM 683 C CA . SER A 1 89 ? 0.464 2.542 11.374 1.00 84.50 89 SER A CA 1
ATOM 684 C C . SER A 1 89 ? 0.637 3.477 12.573 1.00 84.50 89 SER A C 1
ATOM 686 O O . SER A 1 89 ? 0.807 3.015 13.699 1.00 84.50 89 SER A O 1
ATOM 688 N N . GLY A 1 90 ? 0.545 4.788 12.335 1.00 85.94 90 GLY A N 1
ATOM 689 C CA . GLY A 1 90 ? 0.522 5.798 13.396 1.00 85.94 90 GLY A CA 1
ATOM 690 C C . GLY A 1 90 ? -0.804 5.910 14.163 1.00 85.94 90 GLY A C 1
ATOM 691 O O . GLY A 1 90 ? -0.879 6.710 15.087 1.00 85.94 90 GLY A O 1
ATOM 692 N N . PHE A 1 91 ? -1.840 5.142 13.802 1.00 89.19 91 PHE A N 1
ATOM 693 C CA . PHE A 1 91 ? -3.165 5.214 14.432 1.00 89.19 91 PHE A CA 1
ATOM 694 C C . PHE A 1 91 ? -3.298 4.210 15.572 1.00 89.19 91 PHE A C 1
ATOM 696 O O . PHE A 1 91 ? -2.950 3.038 15.433 1.00 89.19 91 PHE A O 1
ATOM 703 N N . SER A 1 92 ? -3.895 4.629 16.684 1.00 89.38 92 SER A N 1
ATOM 704 C CA . SER A 1 92 ? -4.072 3.773 17.861 1.00 89.38 92 SER A CA 1
ATOM 705 C C . SER A 1 92 ? -5.173 2.728 17.666 1.00 89.38 92 SER A C 1
ATOM 707 O O . SER A 1 92 ? -5.129 1.652 18.262 1.00 89.38 92 SER A O 1
ATOM 709 N N . ASN A 1 93 ? -6.190 3.039 16.857 1.00 91.50 93 ASN A N 1
ATOM 710 C CA . ASN A 1 93 ? -7.336 2.170 16.595 1.00 91.50 93 ASN A CA 1
ATOM 711 C C . ASN A 1 93 ? -8.070 2.559 15.299 1.00 91.50 93 ASN A C 1
ATOM 713 O O . ASN A 1 93 ? -7.778 3.576 14.670 1.00 91.50 93 ASN A O 1
ATOM 717 N N . ILE A 1 94 ? -9.052 1.739 14.909 1.00 92.06 94 ILE A N 1
ATOM 718 C CA . ILE A 1 94 ? -9.834 1.962 13.686 1.00 92.06 94 ILE A CA 1
ATOM 719 C C . ILE A 1 94 ? -10.691 3.228 13.746 1.00 92.06 94 ILE A C 1
ATOM 721 O O . ILE A 1 94 ? -10.850 3.886 12.726 1.00 92.06 94 ILE A O 1
ATOM 725 N N . SER A 1 95 ? -11.212 3.601 14.916 1.00 92.12 95 SER A N 1
ATOM 726 C CA . SER A 1 95 ? -12.048 4.795 15.063 1.00 92.12 95 SER A CA 1
ATOM 727 C C . SER A 1 95 ? -11.260 6.071 14.772 1.00 92.12 95 SER A C 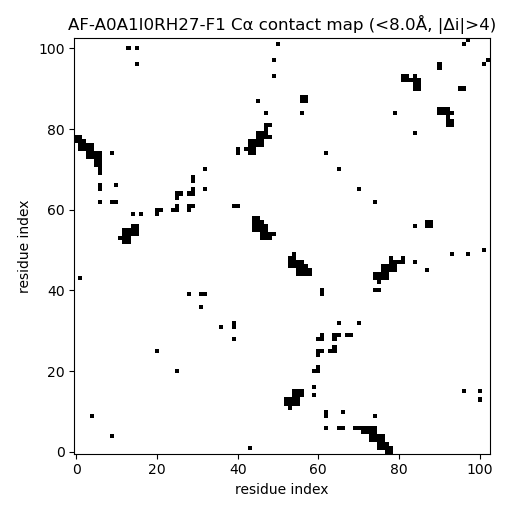1
ATOM 729 O O . SER A 1 95 ? -11.779 6.986 14.141 1.00 92.12 95 SER A O 1
ATOM 731 N N . GLU A 1 96 ? -9.995 6.125 15.189 1.00 92.44 96 GLU A N 1
ATOM 732 C CA . GLU A 1 96 ? -9.084 7.229 14.880 1.00 92.44 96 GLU A CA 1
ATOM 733 C C . GLU A 1 96 ? -8.798 7.318 13.376 1.00 92.44 96 GLU A C 1
ATOM 735 O O . GLU A 1 96 ? -8.911 8.390 12.784 1.00 92.44 96 GLU A O 1
ATOM 740 N N . LEU A 1 97 ? -8.518 6.174 12.742 1.00 91.56 97 LEU A N 1
ATOM 741 C CA . LEU A 1 97 ? -8.313 6.085 11.298 1.00 91.56 97 LEU A CA 1
ATOM 742 C C . LEU A 1 97 ? -9.559 6.541 10.519 1.00 91.56 97 LEU A C 1
ATOM 744 O O . LEU A 1 97 ? -9.450 7.330 9.584 1.00 91.56 97 LEU A O 1
ATOM 748 N N . LEU A 1 98 ? -10.752 6.090 10.915 1.00 91.50 98 LEU A N 1
ATOM 749 C CA . LEU A 1 98 ? -12.011 6.476 10.272 1.00 91.50 98 LEU A CA 1
ATOM 750 C C . LEU A 1 98 ? -12.340 7.951 10.506 1.00 91.50 98 LEU A C 1
ATOM 752 O O . LEU A 1 98 ? -12.846 8.615 9.611 1.00 91.50 98 LEU A O 1
ATOM 756 N N . LYS A 1 99 ? -11.996 8.514 11.665 1.00 90.12 99 LYS A N 1
ATOM 757 C CA . LYS A 1 99 ? -12.139 9.955 11.892 1.00 90.12 99 LYS A CA 1
ATOM 758 C C . LYS A 1 99 ? -11.245 10.775 10.955 1.00 90.12 99 LYS A C 1
ATOM 760 O O . LYS A 1 99 ? -11.639 11.866 10.558 1.00 90.12 99 LYS A O 1
ATOM 765 N N . ALA A 1 100 ? -10.062 10.266 10.619 1.00 88.12 100 ALA A N 1
ATOM 766 C CA . ALA A 1 100 ? -9.123 10.942 9.731 1.00 88.12 100 ALA A CA 1
ATOM 767 C C . ALA A 1 100 ? -9.447 10.759 8.232 1.00 88.12 100 ALA A C 1
ATOM 769 O O . ALA A 1 100 ? -9.161 11.659 7.446 1.00 88.12 100 ALA A O 1
ATOM 770 N N . PHE A 1 101 ? -10.038 9.624 7.826 1.00 86.75 101 PHE A N 1
ATOM 771 C CA . PHE A 1 101 ? -10.184 9.252 6.404 1.00 86.75 101 PHE A CA 1
ATOM 772 C C . PHE A 1 101 ? -11.551 8.660 6.000 1.00 86.75 101 PHE A C 1
ATOM 774 O O . PHE A 1 101 ? -11.718 8.223 4.862 1.00 86.75 101 PHE A O 1
ATOM 781 N N . GLY A 1 102 ? -12.524 8.585 6.907 1.00 71.94 102 GLY A N 1
ATOM 782 C CA . GLY A 1 102 ? -13.795 7.866 6.728 1.00 71.94 102 GLY A CA 1
ATOM 783 C C . GLY A 1 102 ? -14.870 8.583 5.905 1.00 71.94 102 GLY A C 1
ATOM 784 O O . GLY A 1 102 ? -15.898 7.974 5.631 1.00 71.94 102 GLY A O 1
ATOM 785 N N . HIS A 1 103 ? -14.635 9.824 5.465 1.00 62.16 103 HIS A N 1
ATOM 786 C CA . HIS A 1 103 ? -15.596 10.637 4.699 1.00 62.16 103 HIS A CA 1
ATOM 787 C C . HIS A 1 103 ? -16.118 9.966 3.423 1.00 62.16 103 HIS A C 1
ATOM 789 O O . HIS A 1 103 ? -15.308 9.361 2.679 1.00 62.16 103 HIS A O 1
#

Organism: NCBI:txid356305

InterPro domains:
  IPR036086 ParB/Sulfiredoxin superfamily [SSF110849] (41-75)

Sequence (103 aa):
MVREATVGQAKNWISTELGMQSVKAIDDIAGKLAKNDPFVFSQPIKVVQAEGKTFILNGHHRIEAAIKMGYEGSIPYQRIPASQISQHSGFSNISELLKAFGH

Solvent-accessible surface area (backbone atoms only — not comparable to full-atom values): 5981 Å² total; per-residue (Å²): 112,81,45,74,36,47,43,78,59,55,71,72,40,43,66,76,58,77,89,71,65,56,65,68,59,20,51,57,44,32,57,36,54,77,68,66,44,66,69,81,60,68,60,57,34,38,27,38,73,58,96,94,43,43,37,41,45,41,60,59,48,58,53,51,13,34,55,75,71,63,45,86,59,73,46,43,27,28,72,48,62,61,92,48,38,47,81,51,38,96,36,83,35,55,69,58,47,41,73,76,67,60,124

Nearest PDB structures (foldseek):
  6ky4-assembly1_A  TM=7.392E-01  e=4.364E-04  Arabidopsis thaliana
  7bnk-assembly1_B  TM=6.758E-01  e=8.686E-04  Myxococcus xanthus DK 1622
  6sdk-assembly1_B  TM=6.639E-01  e=1.116E-03  Bacillus subtilis subsp. subtilis str. 168
  7bnr-assembly1_A  TM=6.744E-01  e=2.086E-03  Myxococcus xanthus DK 1622
  7o0n-assembly1_B  TM=6.605E-01  e=6.433E-03  Myxococcus xanthus DK 1622